Protein AF-A0A2P8WFH4-F1 (afdb_monomer_lite)

Secondary structure (DSSP, 8-state):
----EEEEEEEETTEEEEEEEETTEEEEEEE-TTS-EE--S--BSSHHHHHHHHHHHHHHHHHHHHHHHHTTS---

Radius of gyration: 15.46 Å; chains: 1; bounding box: 25×16×61 Å

Foldseek 3Di:
DFDWDWDDWDDDVLKIWTWTDDPQAIWIWMQGSVRDIDTPPDHDNDRVVRRVVRVVVVVVVVVVVVVVVVVVPPDD

pLDDT: mean 87.77, std 14.84, range [48.03, 98.0]

Sequence (76 aa):
METLQVMQVVTFPGWVVGVTRHPAGYRCWVITPEQVVLNDGEMYQDEDNAIAAGRILVKLSLESANDQGERRQTDF

Structure (mmCIF, N/CA/C/O backbone):
data_AF-A0A2P8WFH4-F1
#
_entry.id   AF-A0A2P8WFH4-F1
#
loop_
_atom_site.group_PDB
_atom_site.id
_atom_site.type_symbol
_atom_site.label_atom_id
_atom_site.label_alt_id
_atom_site.label_comp_id
_atom_site.label_asym_id
_atom_site.label_entity_id
_atom_site.label_seq_id
_atom_site.pdbx_PDB_ins_code
_atom_site.Cartn_x
_atom_site.Cartn_y
_atom_site.Cartn_z
_atom_site.occupancy
_atom_site.B_iso_or_equiv
_atom_site.auth_seq_id
_atom_site.auth_comp_id
_atom_site.auth_asym_id
_atom_site.auth_atom_id
_atom_site.pdbx_PDB_model_num
ATOM 1 N N . MET A 1 1 ? 1.000 4.754 -22.378 1.00 48.03 1 MET A N 1
ATOM 2 C CA . MET A 1 1 ? 0.239 4.686 -21.116 1.00 48.03 1 MET A CA 1
ATOM 3 C C . MET A 1 1 ? 1.049 3.793 -20.201 1.00 48.03 1 MET A C 1
ATOM 5 O O . MET A 1 1 ? 1.266 2.650 -20.579 1.00 48.03 1 MET A O 1
ATOM 9 N N . GLU A 1 2 ? 1.610 4.309 -19.108 1.00 61.09 2 GLU A N 1
ATOM 10 C CA . GLU A 1 2 ? 2.308 3.434 -18.162 1.00 61.09 2 GLU A CA 1
ATOM 11 C C . GLU A 1 2 ? 1.261 2.570 -17.462 1.00 61.09 2 GLU A C 1
ATOM 13 O O . GLU A 1 2 ? 0.374 3.077 -16.778 1.00 61.09 2 GLU A O 1
ATOM 18 N N . THR A 1 3 ? 1.299 1.266 -17.714 1.00 63.91 3 THR A N 1
ATOM 19 C CA . THR A 1 3 ? 0.455 0.299 -17.017 1.00 63.91 3 THR A CA 1
ATOM 20 C C . THR A 1 3 ? 0.976 0.144 -15.599 1.00 63.91 3 THR A C 1
ATOM 22 O O . THR A 1 3 ? 1.985 -0.520 -15.372 1.00 63.91 3 THR A O 1
ATOM 25 N N . LEU A 1 4 ? 0.283 0.770 -14.651 1.00 80.31 4 LEU A N 1
ATOM 26 C CA . LEU A 1 4 ? 0.457 0.499 -13.231 1.00 80.31 4 LEU A CA 1
ATOM 27 C C . LEU A 1 4 ? -0.129 -0.880 -12.943 1.00 80.31 4 LEU A C 1
ATOM 29 O O . LEU A 1 4 ? -1.339 -1.083 -13.042 1.00 80.31 4 LEU A O 1
ATOM 33 N N . GLN A 1 5 ? 0.739 -1.834 -12.626 1.00 93.06 5 GLN A N 1
ATOM 34 C CA . GLN A 1 5 ? 0.330 -3.175 -12.237 1.00 93.06 5 GLN A CA 1
AT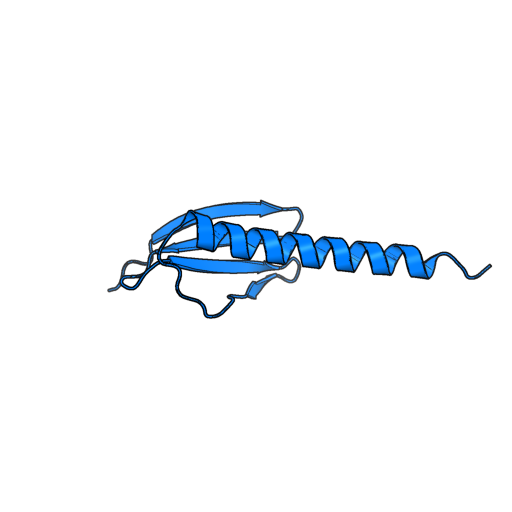OM 35 C C . GLN A 1 5 ? 0.338 -3.267 -10.715 1.00 93.06 5 GLN A C 1
ATOM 37 O O . GLN A 1 5 ? 1.354 -2.989 -10.082 1.00 93.06 5 GLN A O 1
ATOM 42 N N . VAL A 1 6 ? -0.791 -3.656 -10.126 1.00 94.38 6 VAL A N 1
ATOM 43 C CA . VAL A 1 6 ? -0.836 -4.031 -8.711 1.00 94.38 6 VAL A CA 1
ATOM 44 C C . VAL A 1 6 ? -0.178 -5.398 -8.579 1.00 94.38 6 VAL A C 1
ATOM 46 O O . VAL A 1 6 ? -0.591 -6.345 -9.247 1.00 94.38 6 VAL A O 1
ATOM 49 N N . MET A 1 7 ? 0.857 -5.475 -7.751 1.00 95.81 7 MET A N 1
ATOM 50 C CA . MET A 1 7 ? 1.656 -6.685 -7.564 1.00 95.81 7 MET A CA 1
ATOM 51 C C . MET A 1 7 ? 1.148 -7.486 -6.370 1.00 95.81 7 MET A C 1
ATOM 53 O O . MET A 1 7 ? 0.826 -8.666 -6.490 1.00 95.81 7 MET A O 1
ATOM 57 N N . GLN A 1 8 ? 0.949 -6.795 -5.247 1.00 96.75 8 GLN A N 1
ATOM 58 C CA . GLN A 1 8 ? 0.513 -7.399 -3.999 1.00 96.75 8 GLN A CA 1
ATOM 59 C C . GLN A 1 8 ? -0.450 -6.483 -3.254 1.00 96.75 8 GLN A C 1
ATOM 61 O O . GLN A 1 8 ? -0.314 -5.259 -3.287 1.00 96.75 8 GLN A O 1
ATOM 66 N N . VAL A 1 9 ? -1.412 -7.094 -2.560 1.00 97.06 9 VAL A N 1
ATOM 67 C CA . VAL A 1 9 ? -2.327 -6.426 -1.631 1.00 97.06 9 VAL A CA 1
ATOM 68 C C . VAL A 1 9 ? -2.475 -7.286 -0.383 1.00 97.06 9 VAL A C 1
ATOM 70 O O . VAL A 1 9 ? -2.636 -8.503 -0.469 1.00 97.06 9 VAL A O 1
ATOM 73 N N . VAL A 1 10 ? -2.418 -6.652 0.782 1.00 97.31 10 VAL A N 1
ATOM 74 C CA . VAL A 1 10 ? -2.573 -7.284 2.091 1.00 97.31 10 VAL A CA 1
ATOM 75 C C . VAL A 1 10 ? -3.510 -6.425 2.926 1.00 97.31 10 VAL A C 1
ATOM 77 O O . VAL A 1 10 ? -3.387 -5.203 2.953 1.00 97.31 10 VAL A O 1
ATOM 80 N N . THR A 1 11 ? -4.445 -7.059 3.623 1.00 97.19 11 THR A N 1
ATOM 81 C CA . THR A 1 11 ? -5.441 -6.366 4.443 1.00 97.19 11 THR A CA 1
ATOM 82 C C . THR A 1 11 ? -5.200 -6.604 5.925 1.00 97.19 11 THR A C 1
ATOM 84 O O . THR A 1 11 ? -4.904 -7.725 6.340 1.00 97.19 11 THR A O 1
ATOM 87 N N . PHE A 1 12 ? -5.418 -5.565 6.722 1.00 94.94 12 PHE A N 1
ATOM 88 C CA . PHE A 1 12 ? -5.515 -5.611 8.180 1.00 94.94 12 PHE A CA 1
ATOM 89 C C . PHE A 1 12 ? -6.867 -5.003 8.596 1.00 94.94 12 PHE A C 1
ATOM 91 O O . PHE A 1 12 ? -7.533 -4.392 7.757 1.00 94.94 12 PHE A O 1
ATOM 98 N N . PRO A 1 13 ? -7.318 -5.139 9.856 1.00 93.94 13 PRO A N 1
ATOM 99 C CA . PRO A 1 13 ? -8.575 -4.531 10.295 1.00 93.94 13 PRO A CA 1
ATOM 100 C C . PRO A 1 13 ? -8.596 -3.012 10.062 1.00 93.94 13 PRO A C 1
ATOM 102 O O . PRO A 1 13 ? -7.926 -2.265 10.765 1.00 93.94 13 PRO A O 1
ATOM 105 N N . GLY A 1 14 ? -9.349 -2.563 9.055 1.00 94.50 14 GLY A N 1
ATOM 106 C CA . GLY A 1 14 ? -9.433 -1.154 8.658 1.00 94.50 14 GLY A CA 1
ATOM 107 C C . GLY A 1 14 ? -8.280 -0.641 7.788 1.00 94.50 14 GLY A C 1
ATOM 108 O O . GLY A 1 14 ? -8.345 0.498 7.354 1.00 94.50 14 GLY A O 1
ATOM 109 N N . TRP A 1 15 ? -7.262 -1.447 7.477 1.00 97.38 15 TRP A N 1
ATOM 110 C CA . TRP A 1 15 ? -6.132 -1.010 6.649 1.00 97.38 15 TRP A CA 1
ATOM 111 C C . TRP A 1 15 ? -5.965 -1.882 5.410 1.00 97.38 15 TRP A C 1
ATOM 113 O O . TRP A 1 15 ? -6.167 -3.099 5.446 1.00 97.38 15 TRP A O 1
ATOM 123 N N . VAL A 1 16 ? -5.496 -1.274 4.327 1.00 98.00 16 VAL A N 1
ATOM 124 C CA . VAL A 1 16 ? -5.047 -1.992 3.131 1.00 98.00 16 VAL A CA 1
ATOM 125 C C . VAL A 1 16 ? -3.635 -1.544 2.811 1.00 98.00 16 VAL A C 1
ATOM 127 O O . VAL A 1 16 ? -3.377 -0.352 2.748 1.00 98.00 16 VAL A O 1
ATOM 130 N N . VAL A 1 17 ? -2.727 -2.482 2.591 1.00 97.88 17 VAL A N 1
ATOM 131 C CA . VAL A 1 17 ? -1.373 -2.216 2.104 1.00 97.88 17 VAL A CA 1
ATOM 132 C C . VAL A 1 17 ? -1.266 -2.812 0.715 1.00 97.88 17 VAL A C 1
ATOM 134 O O . VAL A 1 17 ? -1.655 -3.963 0.516 1.00 97.88 17 VAL A O 1
ATOM 137 N N . GLY A 1 18 ? -0.722 -2.068 -0.235 1.00 97.44 18 GLY A N 1
ATOM 138 C CA . GLY A 1 18 ? -0.467 -2.596 -1.561 1.00 97.44 18 GLY A CA 1
ATOM 139 C C . GLY A 1 18 ? 0.827 -2.096 -2.168 1.00 97.44 18 GLY A C 1
ATOM 140 O O . GLY A 1 18 ? 1.416 -1.108 -1.733 1.00 97.44 18 GLY A O 1
ATOM 141 N N . VAL A 1 19 ? 1.262 -2.822 -3.189 1.00 97.50 19 VAL A N 1
ATOM 142 C CA . VAL A 1 19 ? 2.449 -2.499 -3.973 1.00 97.50 19 VAL A CA 1
ATOM 143 C C . VAL A 1 19 ? 2.063 -2.405 -5.437 1.00 97.50 19 VAL A C 1
ATOM 145 O O . VAL A 1 19 ? 1.415 -3.300 -5.985 1.00 97.50 19 VAL A O 1
ATOM 148 N N . THR A 1 20 ? 2.474 -1.321 -6.085 1.00 96.31 20 THR A N 1
ATOM 149 C CA . THR A 1 20 ? 2.363 -1.153 -7.536 1.00 96.31 20 THR A CA 1
ATOM 150 C C . THR A 1 20 ? 3.732 -1.183 -8.188 1.00 96.31 20 THR A C 1
ATOM 152 O O . THR A 1 20 ? 4.686 -0.574 -7.698 1.00 96.31 20 THR A O 1
ATOM 155 N N . ARG A 1 21 ? 3.827 -1.859 -9.334 1.00 94.88 21 ARG A N 1
ATOM 156 C CA . ARG A 1 21 ? 5.006 -1.813 -10.192 1.00 94.88 21 ARG A CA 1
ATOM 157 C C . ARG A 1 21 ? 5.006 -0.529 -11.012 1.00 94.88 21 ARG A C 1
ATOM 159 O O . ARG A 1 21 ? 4.030 -0.199 -11.683 1.00 94.88 21 ARG A O 1
ATOM 166 N N . HIS A 1 22 ? 6.147 0.140 -10.991 1.00 90.8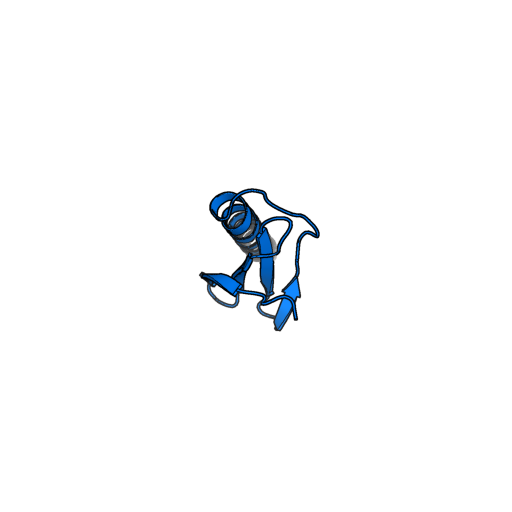1 22 HIS A N 1
ATOM 167 C CA . HIS A 1 22 ? 6.514 1.259 -11.844 1.00 90.81 22 HIS A CA 1
ATOM 168 C C . HIS A 1 22 ? 7.709 0.870 -12.733 1.00 90.81 22 HIS A C 1
ATOM 170 O O . HIS A 1 22 ? 8.432 -0.088 -12.427 1.00 90.81 22 HIS A O 1
ATOM 176 N N . PRO A 1 23 ? 7.985 1.619 -13.817 1.00 90.38 23 PRO A N 1
ATOM 177 C CA . PRO A 1 23 ? 9.177 1.378 -14.632 1.00 90.38 23 PRO A CA 1
ATOM 178 C C . PRO A 1 23 ? 10.483 1.465 -13.830 1.00 90.38 23 PRO A C 1
ATOM 180 O O . PRO A 1 23 ? 11.407 0.696 -14.074 1.00 90.38 23 PRO A O 1
ATOM 183 N N . ALA A 1 24 ? 10.533 2.365 -12.844 1.00 91.00 24 ALA A N 1
ATOM 184 C CA . ALA A 1 24 ? 11.708 2.606 -12.008 1.00 91.00 24 ALA A CA 1
ATOM 185 C C . ALA A 1 24 ? 11.822 1.683 -10.777 1.00 91.00 24 ALA A C 1
ATOM 187 O O . ALA A 1 24 ? 12.822 1.761 -10.069 1.00 91.00 24 ALA A O 1
ATOM 188 N N . GLY A 1 25 ? 10.828 0.830 -10.501 1.00 94.62 25 GLY A N 1
ATOM 189 C CA . GLY A 1 25 ? 10.812 -0.014 -9.304 1.00 94.62 25 GLY A CA 1
ATOM 190 C C . GLY A 1 25 ? 9.403 -0.300 -8.795 1.00 94.62 25 GLY A C 1
ATOM 191 O O . GLY A 1 25 ? 8.459 -0.417 -9.574 1.00 94.62 25 GLY A O 1
ATOM 192 N N . TYR A 1 26 ? 9.254 -0.405 -7.484 1.00 96.38 26 TYR A N 1
ATOM 193 C CA . TYR A 1 26 ? 8.004 -0.692 -6.793 1.00 96.38 26 TYR A CA 1
ATOM 194 C C . TYR A 1 26 ? 7.669 0.442 -5.830 1.00 96.38 26 TYR A C 1
ATOM 196 O O . TYR A 1 26 ? 8.559 0.998 -5.188 1.00 96.38 26 TYR A O 1
ATOM 204 N N . ARG A 1 27 ? 6.384 0.776 -5.708 1.00 96.12 27 ARG A N 1
ATOM 205 C CA . ARG A 1 27 ? 5.898 1.746 -4.721 1.00 96.12 27 ARG A CA 1
ATOM 206 C C . ARG A 1 27 ? 4.908 1.103 -3.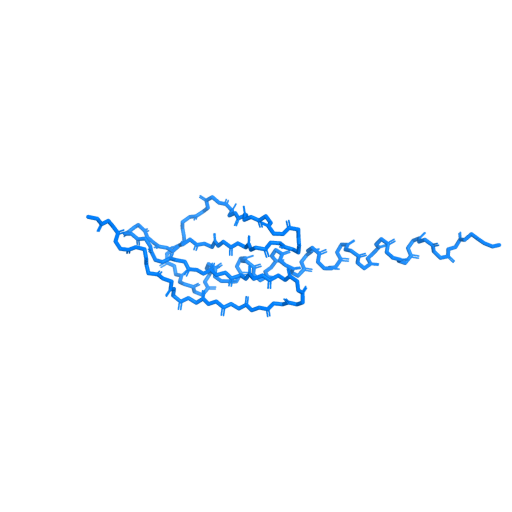777 1.00 96.12 27 ARG A C 1
ATOM 208 O O . ARG A 1 27 ? 3.983 0.426 -4.224 1.00 96.12 27 ARG A O 1
ATOM 215 N N . CYS A 1 28 ? 5.102 1.368 -2.494 1.00 97.12 28 CYS A N 1
ATOM 216 C CA . CYS A 1 28 ? 4.150 1.046 -1.448 1.00 97.12 28 CYS A CA 1
ATOM 217 C C . CYS A 1 28 ? 3.053 2.116 -1.392 1.00 97.12 28 CYS A C 1
ATOM 219 O O . CYS A 1 28 ? 3.314 3.311 -1.547 1.00 97.12 28 CYS A O 1
ATOM 221 N N . TRP A 1 29 ? 1.826 1.687 -1.131 1.00 97.12 29 TRP A N 1
ATOM 222 C CA . TRP A 1 29 ? 0.739 2.555 -0.708 1.00 97.12 29 TRP A CA 1
ATOM 223 C C . TRP A 1 29 ? -0.072 1.880 0.394 1.00 97.12 29 TRP A C 1
ATOM 225 O O . TRP A 1 29 ? -0.153 0.653 0.483 1.00 97.12 29 TRP A O 1
ATOM 235 N N . VAL A 1 30 ? -0.686 2.696 1.241 1.00 97.88 30 VAL A N 1
ATOM 236 C CA . VAL A 1 30 ? -1.509 2.250 2.362 1.00 97.88 30 VAL A CA 1
ATOM 237 C C . VAL A 1 30 ? -2.820 3.022 2.356 1.00 97.88 30 VAL A C 1
ATOM 239 O O . VAL A 1 30 ? -2.810 4.242 2.261 1.00 97.88 30 VAL A O 1
ATOM 242 N N . ILE A 1 31 ? -3.947 2.327 2.464 1.00 97.94 31 ILE A N 1
ATOM 243 C CA . ILE A 1 31 ? -5.255 2.918 2.749 1.00 97.94 31 ILE A CA 1
ATOM 244 C C . ILE A 1 31 ? -5.488 2.798 4.253 1.00 97.94 31 ILE A C 1
ATOM 246 O O . ILE A 1 31 ? -5.453 1.686 4.789 1.00 97.94 31 ILE A O 1
ATOM 250 N N . THR A 1 32 ? -5.697 3.929 4.923 1.00 96.75 32 THR A N 1
ATOM 251 C CA . THR A 1 32 ? -5.983 3.987 6.363 1.00 96.75 32 THR A CA 1
ATOM 252 C C . THR A 1 32 ? -7.460 3.677 6.665 1.00 96.75 32 THR A C 1
ATOM 254 O O . THR A 1 32 ? -8.287 3.694 5.744 1.00 96.75 32 THR A O 1
ATOM 257 N N . PRO A 1 33 ? -7.839 3.452 7.940 1.00 96.00 33 PRO A N 1
ATOM 258 C CA . PRO A 1 33 ? -9.236 3.270 8.346 1.00 96.00 33 PRO A CA 1
ATOM 259 C C . PRO A 1 33 ? -10.127 4.464 8.002 1.00 96.00 33 PRO A C 1
ATOM 261 O O . PRO A 1 33 ? -11.315 4.302 7.731 1.00 96.00 33 PRO A O 1
ATOM 264 N N . GLU A 1 34 ? -9.541 5.657 7.941 1.00 95.94 34 GLU A N 1
ATOM 265 C CA . GLU A 1 34 ? -10.185 6.908 7.539 1.00 95.94 34 GLU A CA 1
ATOM 266 C C . GLU A 1 34 ? -10.282 7.064 6.011 1.00 95.94 34 GLU A C 1
ATOM 268 O O . GLU A 1 34 ? -10.644 8.131 5.523 1.00 95.94 34 GLU A O 1
ATOM 273 N N . GLN A 1 35 ? -9.975 6.008 5.248 1.00 94.12 35 GLN A N 1
ATOM 274 C CA . GLN A 1 35 ? -10.020 5.968 3.782 1.00 94.12 35 GLN A CA 1
ATOM 275 C C . GLN A 1 35 ? -9.034 6.934 3.105 1.00 94.12 35 GLN A C 1
ATOM 277 O O . GLN A 1 35 ? -9.230 7.340 1.958 1.00 94.12 35 GLN A O 1
ATOM 282 N N . VAL A 1 36 ? -7.945 7.280 3.794 1.00 96.44 36 VAL A N 1
ATOM 283 C CA . VAL A 1 36 ? -6.866 8.107 3.244 1.00 96.44 36 VAL A CA 1
ATOM 284 C C . VAL A 1 36 ? -5.815 7.213 2.598 1.00 96.44 36 VAL A C 1
ATOM 286 O O . VAL A 1 36 ? -5.420 6.203 3.172 1.00 96.44 36 VAL A O 1
ATOM 289 N N . VAL A 1 37 ? -5.333 7.598 1.414 1.00 95.88 37 VAL A N 1
ATOM 290 C CA . VAL A 1 37 ? -4.217 6.919 0.745 1.00 95.88 37 VAL A CA 1
ATOM 291 C C . VAL A 1 37 ? -2.904 7.594 1.132 1.00 95.88 37 VAL A C 1
ATOM 293 O O . VAL A 1 37 ? -2.704 8.778 0.865 1.00 95.88 37 VAL A O 1
ATOM 296 N N . LEU A 1 38 ? -1.996 6.827 1.720 1.00 95.38 38 LEU A N 1
ATOM 297 C CA . LEU A 1 38 ? -0.637 7.221 2.064 1.00 95.38 38 LEU A CA 1
ATOM 298 C C . LEU A 1 38 ? 0.363 6.488 1.167 1.00 95.38 38 LEU A C 1
ATOM 300 O O . LEU A 1 38 ? 0.134 5.353 0.757 1.00 95.38 38 LEU A O 1
ATOM 304 N N . ASN A 1 39 ? 1.487 7.132 0.885 1.00 92.38 39 ASN A N 1
ATOM 305 C CA . ASN A 1 39 ? 2.693 6.506 0.349 1.00 92.38 39 ASN A CA 1
ATOM 306 C C . ASN A 1 39 ? 3.897 7.133 1.056 1.00 92.38 39 ASN A C 1
ATOM 308 O O . ASN A 1 39 ? 3.809 8.264 1.534 1.00 92.38 39 ASN A O 1
ATOM 312 N N . ASP A 1 40 ? 4.997 6.401 1.135 1.00 89.31 40 ASP A N 1
ATOM 313 C CA . ASP A 1 40 ? 6.233 6.860 1.777 1.00 89.31 40 ASP A CA 1
ATOM 314 C C . ASP A 1 40 ? 7.107 7.731 0.859 1.00 89.31 40 ASP A C 1
ATOM 316 O O . ASP A 1 40 ? 8.107 8.279 1.308 1.00 89.31 40 ASP A O 1
ATOM 320 N N . GLY A 1 41 ? 6.718 7.894 -0.411 1.00 91.88 41 GLY A N 1
ATOM 321 C CA . GLY A 1 41 ? 7.474 8.631 -1.424 1.00 91.88 41 GLY A CA 1
ATOM 322 C C . GLY A 1 41 ? 8.656 7.856 -2.015 1.00 91.88 41 GLY A C 1
ATOM 323 O O . GLY A 1 41 ? 9.279 8.339 -2.964 1.00 91.88 41 GLY A O 1
ATOM 324 N N . GLU A 1 42 ? 8.933 6.651 -1.519 1.00 94.69 42 GLU A N 1
ATOM 325 C CA . GLU A 1 42 ? 10.116 5.875 -1.872 1.00 94.69 42 GLU A CA 1
ATOM 326 C C . GLU A 1 42 ? 9.886 4.999 -3.112 1.00 94.69 42 GLU A C 1
ATOM 328 O O . GLU A 1 42 ? 8.763 4.627 -3.469 1.00 94.69 42 GLU A O 1
ATOM 333 N N . MET A 1 43 ? 10.978 4.678 -3.811 1.00 96.25 43 MET A N 1
ATOM 334 C CA . MET A 1 43 ? 10.986 3.731 -4.928 1.00 96.25 43 MET A CA 1
ATOM 335 C C . MET A 1 43 ? 11.862 2.537 -4.559 1.00 96.25 43 MET A C 1
ATOM 337 O O . MET A 1 43 ? 13.086 2.638 -4.498 1.00 96.25 43 MET A O 1
ATOM 341 N N . TYR A 1 44 ? 11.232 1.390 -4.348 1.00 96.62 44 TYR A N 1
ATOM 342 C CA . TYR A 1 44 ? 11.901 0.160 -3.954 1.00 96.62 44 TYR A CA 1
ATOM 343 C C . TYR A 1 44 ? 12.383 -0.608 -5.185 1.00 96.62 44 TYR A C 1
ATOM 345 O O . TYR A 1 44 ? 11.702 -0.663 -6.208 1.00 96.62 44 TYR A O 1
ATOM 353 N N . GLN A 1 45 ? 13.547 -1.247 -5.092 1.00 96.25 45 GLN A N 1
ATOM 354 C CA . GLN A 1 45 ? 14.036 -2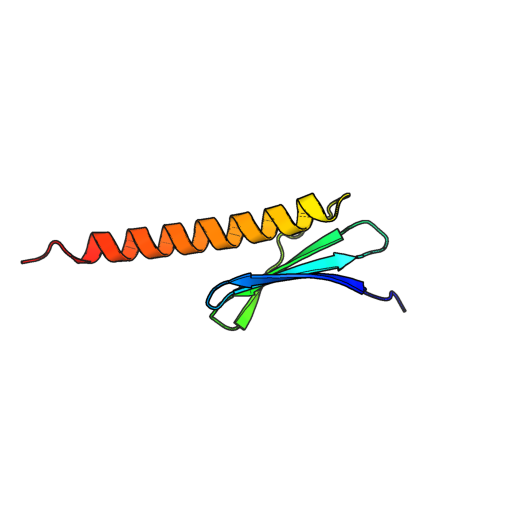.140 -6.153 1.00 96.25 45 GLN A CA 1
ATOM 355 C C . GLN A 1 45 ? 13.342 -3.506 -6.141 1.00 96.25 45 GLN A C 1
ATOM 357 O O . GLN A 1 45 ? 13.348 -4.205 -7.152 1.00 96.25 45 GLN A O 1
ATOM 362 N N . ASP A 1 46 ? 12.738 -3.858 -5.008 1.00 95.94 46 ASP A N 1
ATOM 363 C CA . ASP A 1 46 ? 12.183 -5.172 -4.728 1.00 95.94 46 ASP A CA 1
ATOM 364 C C . ASP A 1 46 ? 10.769 -5.058 -4.136 1.00 95.94 46 ASP A C 1
ATOM 366 O O . ASP A 1 46 ? 10.481 -4.142 -3.358 1.00 95.94 46 ASP A O 1
ATOM 370 N N . GLU A 1 47 ? 9.889 -5.972 -4.542 1.00 96.19 47 GLU A N 1
ATOM 371 C CA . GLU A 1 47 ? 8.484 -6.004 -4.130 1.00 96.19 47 GLU A CA 1
ATOM 372 C C . GLU A 1 47 ? 8.330 -6.325 -2.638 1.00 96.19 47 GLU A C 1
ATOM 374 O O . GLU A 1 47 ? 7.534 -5.673 -1.954 1.00 96.19 47 GLU A O 1
ATOM 379 N N . ASP A 1 48 ? 9.132 -7.259 -2.115 1.00 97.00 48 ASP A N 1
ATOM 380 C CA . ASP A 1 48 ? 9.060 -7.701 -0.722 1.00 97.00 48 ASP A CA 1
ATOM 381 C C . ASP A 1 48 ? 9.481 -6.573 0.228 1.00 97.00 48 ASP A C 1
ATOM 383 O O . ASP A 1 48 ? 8.885 -6.377 1.291 1.00 97.00 48 ASP A O 1
ATOM 387 N N . ASN A 1 49 ? 10.460 -5.762 -0.177 1.00 97.31 49 ASN A N 1
ATOM 388 C CA . ASN A 1 49 ? 10.848 -4.576 0.587 1.00 97.31 49 ASN A CA 1
ATOM 389 C C . ASN A 1 49 ? 9.737 -3.515 0.608 1.00 97.31 49 ASN A C 1
ATOM 391 O O . ASN A 1 49 ? 9.461 -2.937 1.662 1.00 97.31 49 ASN A O 1
ATOM 395 N N . ALA A 1 50 ? 9.064 -3.288 -0.526 1.00 97.38 50 ALA A N 1
ATOM 396 C CA . ALA A 1 50 ? 7.961 -2.334 -0.605 1.00 97.38 50 ALA A CA 1
ATOM 397 C C . ALA A 1 50 ? 6.778 -2.763 0.277 1.00 97.38 50 ALA A C 1
ATOM 399 O O . ALA A 1 50 ? 6.247 -1.955 1.044 1.00 97.38 50 ALA A O 1
ATOM 400 N N . ILE A 1 51 ? 6.376 -4.040 0.224 1.00 97.62 51 ILE A N 1
ATOM 401 C CA . ILE A 1 51 ? 5.271 -4.523 1.061 1.00 97.62 51 ILE A CA 1
ATOM 402 C C . ILE A 1 51 ? 5.665 -4.524 2.543 1.00 97.62 51 ILE A C 1
ATOM 404 O O . ILE A 1 51 ? 4.833 -4.207 3.397 1.00 97.62 51 ILE A O 1
ATOM 408 N N . ALA A 1 52 ? 6.923 -4.841 2.872 1.00 97.56 52 ALA A N 1
ATOM 409 C CA . ALA A 1 52 ? 7.412 -4.820 4.246 1.00 97.56 52 ALA A CA 1
ATOM 410 C C . ALA A 1 52 ? 7.320 -3.417 4.858 1.00 97.56 52 ALA A C 1
ATOM 412 O O . ALA A 1 52 ? 6.844 -3.289 5.987 1.00 97.56 52 ALA A O 1
ATOM 413 N N . ALA A 1 53 ? 7.677 -2.370 4.107 1.00 96.62 53 ALA A N 1
ATOM 414 C CA . ALA A 1 53 ? 7.549 -0.987 4.563 1.00 96.62 53 ALA A CA 1
ATOM 415 C C . ALA A 1 53 ? 6.101 -0.638 4.946 1.00 96.62 53 ALA A C 1
ATOM 417 O O . ALA A 1 53 ? 5.843 -0.134 6.042 1.00 96.62 53 ALA A O 1
ATOM 418 N N . GLY A 1 54 ? 5.132 -0.998 4.098 1.00 96.12 54 GLY A N 1
ATOM 419 C CA . GLY A 1 54 ? 3.715 -0.774 4.391 1.00 96.12 54 GLY A CA 1
ATOM 420 C C . GLY A 1 54 ? 3.208 -1.568 5.599 1.00 96.12 54 GLY A C 1
ATOM 421 O O . GLY A 1 54 ? 2.459 -1.040 6.422 1.00 96.12 54 GLY A O 1
ATOM 422 N N . ARG A 1 55 ? 3.660 -2.818 5.772 1.00 96.81 55 ARG A N 1
ATOM 423 C CA . ARG A 1 55 ? 3.338 -3.629 6.963 1.00 96.81 55 ARG A CA 1
ATOM 424 C C . ARG A 1 55 ? 3.890 -3.008 8.246 1.00 96.81 55 ARG A C 1
ATOM 426 O O . ARG A 1 55 ? 3.202 -3.027 9.265 1.00 96.81 55 ARG A O 1
ATOM 433 N N . ILE A 1 56 ? 5.112 -2.473 8.203 1.00 95.88 56 ILE A N 1
ATOM 434 C CA . ILE A 1 56 ? 5.743 -1.801 9.346 1.00 95.88 56 ILE A CA 1
ATOM 435 C C . ILE A 1 56 ? 4.940 -0.560 9.736 1.00 95.88 56 ILE A C 1
ATOM 437 O O . ILE A 1 56 ? 4.648 -0.397 10.918 1.00 95.88 56 ILE A O 1
ATOM 441 N N . LEU A 1 57 ? 4.521 0.261 8.766 1.00 94.06 57 LEU A N 1
ATOM 442 C CA . LEU A 1 57 ? 3.682 1.431 9.038 1.00 94.06 57 LEU A CA 1
ATOM 443 C C . LEU A 1 57 ? 2.401 1.037 9.784 1.00 94.06 57 LEU A C 1
ATOM 445 O O . LEU A 1 57 ? 2.138 1.568 10.861 1.00 94.06 57 LEU A O 1
ATOM 449 N N . VAL A 1 58 ? 1.646 0.067 9.254 1.00 95.38 58 VAL A N 1
ATOM 450 C CA . VAL A 1 58 ? 0.400 -0.401 9.886 1.00 95.38 58 VAL A CA 1
ATOM 451 C C . VAL A 1 58 ? 0.666 -0.926 11.295 1.00 95.38 58 VAL A C 1
ATOM 453 O O . VAL A 1 58 ? -0.058 -0.577 12.225 1.00 95.38 58 VAL A O 1
ATOM 456 N N . LYS A 1 59 ? 1.721 -1.728 11.481 1.00 94.75 59 LYS A N 1
ATOM 457 C CA . LYS A 1 59 ? 2.093 -2.259 12.796 1.00 94.75 59 LYS A CA 1
ATOM 458 C C . LYS A 1 59 ? 2.350 -1.135 13.807 1.00 94.75 59 LYS A C 1
ATOM 460 O O . LYS A 1 59 ? 1.752 -1.151 14.879 1.00 94.75 59 LYS A O 1
ATOM 465 N N . LEU A 1 60 ? 3.171 -0.147 13.449 1.00 92.69 60 LEU A N 1
ATOM 466 C CA . LEU A 1 60 ? 3.495 0.985 14.322 1.00 92.69 60 LEU A CA 1
ATOM 467 C C . LEU A 1 60 ? 2.263 1.846 14.638 1.00 92.69 60 LEU A C 1
ATOM 469 O O . LEU A 1 60 ? 2.110 2.316 15.766 1.00 92.69 60 LEU A O 1
ATOM 473 N N . SER A 1 61 ? 1.362 2.038 13.669 1.00 91.50 61 SER A N 1
ATOM 474 C CA . SER A 1 61 ? 0.104 2.763 13.886 1.00 91.50 61 SER A CA 1
ATOM 475 C C . SER A 1 61 ? -0.832 2.033 14.853 1.00 91.50 61 SER A C 1
ATOM 477 O O . SER A 1 61 ? -1.438 2.674 15.709 1.00 91.50 61 SER A O 1
ATOM 479 N N . LEU A 1 62 ? -0.928 0.704 14.755 1.00 89.12 62 LEU A N 1
ATOM 480 C CA . LEU A 1 62 ? -1.744 -0.107 15.663 1.00 89.12 62 LEU A CA 1
ATOM 481 C C . LEU A 1 62 ? -1.155 -0.158 17.081 1.00 89.12 62 LEU A C 1
ATOM 483 O O . LEU A 1 62 ? -1.899 -0.039 18.051 1.00 89.12 62 LEU A O 1
ATOM 487 N N . GLU A 1 63 ? 0.167 -0.282 17.212 1.00 88.69 63 GLU A N 1
ATOM 488 C CA . GLU A 1 63 ? 0.854 -0.231 18.512 1.00 88.69 63 GLU A CA 1
ATOM 489 C C . GLU A 1 63 ? 0.652 1.134 19.189 1.00 88.69 63 GLU A C 1
ATOM 491 O O . GLU A 1 63 ? 0.263 1.202 20.353 1.00 88.69 63 GLU A O 1
ATOM 496 N N . SER A 1 64 ? 0.778 2.227 18.430 1.00 79.56 64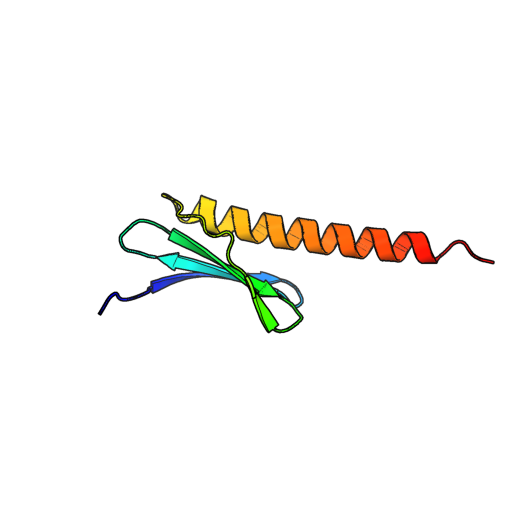 SER A N 1
ATOM 497 C CA . SER A 1 64 ? 0.543 3.586 18.940 1.00 79.56 64 SER A CA 1
ATOM 498 C C . SER A 1 64 ? -0.900 3.819 19.406 1.00 79.56 64 SER A C 1
ATOM 500 O O . SER A 1 64 ? -1.135 4.603 20.326 1.00 79.56 64 SER A O 1
ATOM 502 N N . ALA A 1 65 ? -1.880 3.171 18.769 1.00 74.25 65 ALA A N 1
ATOM 503 C CA . ALA A 1 65 ? -3.283 3.263 19.166 1.00 74.25 65 ALA A CA 1
ATOM 504 C C . ALA A 1 65 ? -3.561 2.510 20.478 1.00 74.25 65 ALA A C 1
ATOM 506 O O . ALA A 1 65 ? -4.321 3.000 21.316 1.00 74.25 65 ALA A O 1
ATOM 507 N N . ASN A 1 66 ? -2.915 1.359 20.683 1.00 70.69 66 ASN A N 1
ATOM 508 C CA . ASN A 1 66 ? -3.060 0.565 21.904 1.00 70.69 66 ASN A CA 1
ATOM 509 C C . ASN A 1 66 ? -2.463 1.279 23.128 1.00 70.69 66 ASN A C 1
ATOM 511 O O . ASN A 1 66 ? -3.122 1.349 24.167 1.00 70.69 66 ASN A O 1
ATOM 515 N N . ASP A 1 67 ? -1.300 1.918 22.982 1.00 67.94 67 ASP A N 1
ATOM 516 C CA . ASP A 1 67 ? -0.666 2.703 24.053 1.00 67.94 67 ASP A CA 1
ATOM 517 C C . ASP A 1 67 ? -1.541 3.879 24.538 1.00 67.94 67 ASP A C 1
ATOM 519 O O . ASP A 1 67 ? -1.482 4.288 25.702 1.00 67.94 67 ASP A O 1
ATOM 523 N N . GLN A 1 68 ? -2.377 4.448 23.660 1.00 60.03 68 GLN A N 1
ATOM 524 C CA . GLN A 1 68 ? -3.326 5.505 24.033 1.00 60.03 68 GLN A CA 1
ATOM 525 C C . GLN A 1 68 ? -4.568 4.977 24.761 1.00 60.03 68 GLN A C 1
ATOM 527 O O . GLN A 1 68 ? -5.200 5.738 25.499 1.00 60.03 68 GLN A O 1
ATOM 532 N N . GLY A 1 69 ? -4.922 3.706 24.562 1.00 58.12 69 GLY A N 1
ATOM 533 C CA . GLY A 1 69 ? -6.009 3.045 25.281 1.00 58.12 69 GLY A CA 1
ATOM 534 C C . GLY A 1 69 ? -5.657 2.790 26.745 1.00 58.12 69 GLY A C 1
ATOM 535 O O . GLY A 1 69 ? -6.475 3.046 27.625 1.00 58.12 69 GLY A O 1
ATOM 536 N N . GLU A 1 70 ? -4.418 2.378 27.022 1.00 56.69 70 GLU A N 1
ATOM 537 C CA . GLU A 1 70 ? -3.974 2.031 28.380 1.00 56.69 70 GLU A CA 1
ATOM 538 C C . GLU A 1 70 ? -3.805 3.254 29.297 1.00 56.69 70 GLU A C 1
ATOM 540 O O . GLU A 1 70 ? -4.142 3.198 30.479 1.00 56.69 70 GLU A O 1
ATOM 545 N N . ARG A 1 71 ? -3.370 4.406 28.766 1.00 56.34 71 ARG A N 1
ATOM 546 C CA . ARG A 1 71 ? -3.196 5.636 29.571 1.00 56.34 71 ARG A CA 1
ATOM 547 C C . ARG A 1 71 ? -4.499 6.293 30.031 1.00 56.34 71 ARG A C 1
ATOM 549 O O . ARG A 1 71 ? -4.445 7.205 30.847 1.00 56.34 71 ARG A O 1
ATOM 556 N N . ARG A 1 72 ? -5.661 5.881 29.513 1.00 55.03 72 ARG A N 1
ATOM 557 C CA . ARG A 1 72 ? -6.966 6.465 29.881 1.00 55.03 72 ARG A CA 1
ATOM 558 C C . ARG A 1 72 ? -7.664 5.744 31.040 1.00 55.03 72 ARG A C 1
ATOM 560 O O . ARG A 1 72 ? -8.774 6.131 31.387 1.00 55.03 72 ARG A O 1
ATOM 567 N N . GLN A 1 73 ? -7.049 4.713 31.629 1.00 53.59 73 GLN A N 1
ATOM 568 C CA . GLN A 1 73 ? -7.696 3.861 32.638 1.00 53.59 73 GLN A CA 1
ATOM 569 C C . GLN A 1 73 ? -7.267 4.136 34.097 1.00 53.59 73 GLN A C 1
ATOM 571 O O . GLN A 1 73 ? -7.708 3.434 35.004 1.00 53.59 73 GLN A O 1
ATOM 576 N N . THR A 1 74 ? -6.454 5.159 34.367 1.00 55.44 74 THR A N 1
ATOM 577 C CA . THR A 1 74 ? -6.049 5.526 35.737 1.00 55.44 74 THR A CA 1
ATOM 578 C C . THR A 1 74 ? -6.565 6.906 36.124 1.00 55.44 74 THR A C 1
ATOM 580 O O . THR A 1 74 ? -5.774 7.822 36.279 1.00 55.44 74 THR A O 1
ATOM 583 N N . ASP A 1 75 ? -7.880 7.043 36.265 1.00 56.41 75 ASP A N 1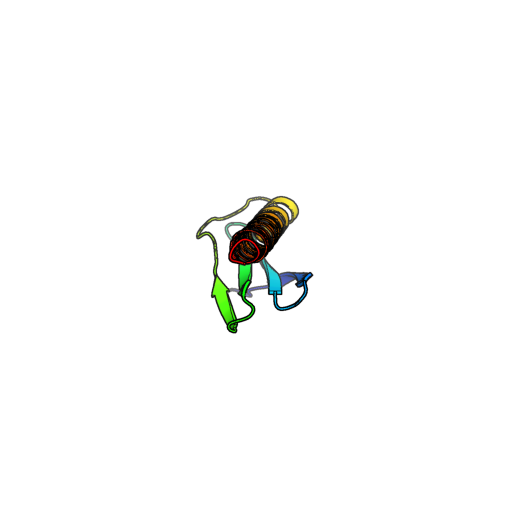
ATOM 584 C CA . ASP A 1 75 ? -8.511 8.146 36.997 1.00 56.41 75 ASP A CA 1
ATOM 585 C C . ASP A 1 75 ? -9.780 7.596 37.678 1.00 56.41 75 ASP A C 1
ATOM 587 O O . ASP A 1 75 ? -10.875 7.640 37.118 1.00 56.41 75 ASP A O 1
ATOM 591 N N . PHE A 1 76 ? -9.607 7.013 38.868 1.00 51.00 76 PHE A N 1
ATOM 592 C CA . PHE A 1 76 ? -10.663 6.731 39.848 1.00 51.00 76 PHE A CA 1
ATOM 593 C C . PHE A 1 76 ? -10.128 6.987 41.256 1.00 51.00 76 PHE A C 1
ATOM 595 O O . PHE A 1 76 ? -8.984 6.555 41.532 1.00 51.00 76 PHE A O 1
#